Protein AF-A0A936E6A6-F1 (afdb_monomer)

Sequence (86 aa):
MVNGDCVCPKGTTVINGACRKPQQPTCDIKGQIVVNGNCVCPKGTGPINGACRNPIIEIVPKVLEQLQRQPRQEQQTPVPRKLIIQ

Secondary structure (DSSP, 8-state):
------PPPTT-EEETTEEEPPPPPPPSSBT-EEETTEEEPPTT-EEETTEEE-HHHHHHHHHHHHHHHS----------------

Nearest PDB structures (foldseek):
  8iuf-assembly1_QB  TM=3.160E-01  e=6.492E+00  Euglena gracilis

Foldseek 3Di:
DPDPDPDAPPQWDQDVNDTDRPPDDDDQAAQWDADPNDTDHPPQFDQDPRHTDRVCVVVVVVVVVVVVVDDPPPPCPPDPPPDDDD

Solvent-accessible surface area (backbone atoms only — not comparable to full-atom values): 5798 Å² total; per-residue (Å²): 134,83,73,97,66,92,74,52,61,92,81,38,41,78,53,95,91,36,70,34,63,76,80,71,86,77,55,92,44,49,68,41,42,73,56,96,90,37,73,38,49,52,91,82,35,40,87,50,95,69,22,45,39,42,66,64,77,65,43,50,61,55,51,52,53,51,61,73,65,52,74,79,80,71,83,78,71,84,76,79,79,77,84,79,87,130

Structure (mmCIF, N/CA/C/O backbone):
data_AF-A0A936E6A6-F1
#
_entry.id   AF-A0A936E6A6-F1
#
loop_
_atom_site.group_PDB
_atom_site.id
_atom_site.type_symbol
_atom_site.label_atom_id
_atom_site.label_alt_id
_atom_site.label_comp_id
_atom_site.label_asym_id
_atom_site.label_entity_id
_atom_site.label_seq_id
_atom_site.pdbx_PDB_ins_code
_atom_site.Cartn_x
_atom_site.Cartn_y
_atom_site.Cartn_z
_atom_site.occupancy
_atom_site.B_iso_or_equiv
_atom_site.auth_seq_id
_atom_site.auth_comp_id
_atom_site.auth_asym_id
_atom_site.auth_atom_id
_atom_site.pdbx_PDB_model_num
ATOM 1 N N . MET A 1 1 ? 31.027 -15.230 -32.772 1.00 40.47 1 MET A N 1
ATOM 2 C CA . MET A 1 1 ? 30.749 -13.908 -32.175 1.00 40.47 1 MET A CA 1
ATOM 3 C C . MET A 1 1 ? 29.471 -13.426 -32.832 1.00 40.47 1 MET A C 1
ATOM 5 O O . MET A 1 1 ? 29.486 -13.207 -34.033 1.00 40.47 1 MET A O 1
ATOM 9 N N . VAL A 1 2 ? 28.348 -13.444 -32.116 1.00 47.44 2 VAL A N 1
ATOM 10 C CA . VAL A 1 2 ? 27.078 -12.929 -32.645 1.00 47.44 2 VAL A CA 1
ATOM 11 C C . VAL A 1 2 ? 27.062 -11.422 -32.405 1.00 47.44 2 VAL A C 1
ATOM 13 O O . VAL A 1 2 ? 27.370 -11.003 -31.297 1.00 47.44 2 VAL A O 1
ATOM 16 N N . ASN A 1 3 ? 26.847 -10.675 -33.488 1.00 50.25 3 ASN A N 1
ATOM 17 C CA . ASN A 1 3 ? 26.552 -9.246 -33.641 1.00 50.25 3 ASN A CA 1
ATOM 18 C C . ASN A 1 3 ? 26.731 -8.346 -32.408 1.00 50.25 3 ASN A C 1
ATOM 20 O O . ASN A 1 3 ? 26.100 -8.552 -31.377 1.00 50.25 3 ASN A O 1
ATOM 24 N N . GLY A 1 4 ? 27.575 -7.318 -32.562 1.00 55.56 4 GLY A N 1
ATOM 25 C CA . GLY A 1 4 ? 27.923 -6.303 -31.564 1.00 55.56 4 GLY A CA 1
ATOM 26 C C . GLY A 1 4 ? 26.774 -5.380 -31.156 1.00 55.56 4 GLY A C 1
ATOM 27 O O . GLY A 1 4 ? 26.886 -4.163 -31.269 1.00 55.56 4 GLY A O 1
ATOM 28 N N . ASP A 1 5 ? 25.695 -5.960 -30.650 1.00 65.31 5 ASP A N 1
ATOM 29 C CA . ASP A 1 5 ? 24.610 -5.248 -30.005 1.00 65.31 5 ASP A CA 1
ATOM 30 C C . ASP A 1 5 ? 24.998 -4.988 -28.545 1.00 65.31 5 ASP A C 1
ATOM 32 O O . ASP A 1 5 ? 25.369 -5.898 -27.800 1.00 65.31 5 ASP A O 1
ATOM 36 N N . CYS A 1 6 ? 24.925 -3.728 -28.115 1.00 70.62 6 CYS A N 1
ATOM 37 C CA . CYS A 1 6 ? 25.054 -3.361 -26.708 1.00 70.62 6 CYS A CA 1
ATOM 38 C C . CYS A 1 6 ? 23.896 -3.981 -25.913 1.00 70.62 6 CYS A C 1
ATOM 40 O O . CYS A 1 6 ? 22.813 -3.402 -25.820 1.00 70.62 6 CYS A O 1
ATOM 42 N N . VAL A 1 7 ? 24.116 -5.164 -25.336 1.00 82.44 7 VAL A N 1
ATOM 43 C CA . VAL A 1 7 ? 23.119 -5.828 -24.490 1.00 82.44 7 VAL A CA 1
ATOM 44 C C . VAL A 1 7 ? 23.283 -5.359 -23.049 1.00 82.44 7 VAL A C 1
ATOM 46 O O . VAL A 1 7 ? 24.358 -5.459 -22.459 1.00 82.44 7 VAL A O 1
ATOM 49 N N . CYS A 1 8 ? 22.201 -4.857 -22.462 1.00 88.44 8 CYS A N 1
ATOM 50 C CA . CYS A 1 8 ? 22.191 -4.472 -21.059 1.00 88.44 8 CYS A CA 1
ATOM 51 C C . CYS A 1 8 ? 22.258 -5.697 -20.125 1.00 88.44 8 CYS A C 1
ATOM 53 O O . CYS A 1 8 ? 21.721 -6.759 -20.458 1.00 88.44 8 CYS A O 1
ATOM 55 N N . PRO A 1 9 ? 22.882 -5.576 -18.934 1.00 88.25 9 PRO A N 1
ATOM 56 C CA . PRO A 1 9 ? 22.914 -6.662 -17.960 1.00 88.25 9 PRO A CA 1
ATOM 57 C C . PRO A 1 9 ? 21.496 -7.063 -17.531 1.00 88.25 9 PRO A C 1
ATOM 59 O O . PRO A 1 9 ? 20.559 -6.255 -17.565 1.00 88.25 9 PRO A O 1
ATOM 62 N N . LYS A 1 10 ? 21.338 -8.320 -17.093 1.00 85.56 10 LYS A N 1
ATOM 63 C CA . LYS A 1 10 ? 20.041 -8.869 -16.662 1.00 85.56 10 LYS A CA 1
ATOM 64 C C . LYS A 1 10 ? 19.339 -7.922 -15.680 1.00 85.56 10 LYS A C 1
ATOM 66 O O . LYS A 1 10 ? 19.925 -7.500 -14.687 1.00 85.56 10 LYS A O 1
ATOM 71 N N . GLY A 1 11 ? 18.069 -7.619 -15.953 1.00 80.38 11 GLY A N 1
ATOM 72 C CA . GLY A 1 11 ? 17.246 -6.734 -15.119 1.00 80.38 11 GLY A CA 1
ATOM 73 C C . GLY A 1 11 ? 17.345 -5.239 -15.451 1.00 80.38 11 GLY A C 1
ATOM 74 O O . GLY A 1 11 ? 16.791 -4.423 -14.715 1.00 80.38 11 GLY A O 1
ATOM 75 N N . THR A 1 12 ? 18.013 -4.871 -16.546 1.00 86.88 12 THR A N 1
ATOM 76 C CA . THR A 1 12 ? 18.065 -3.493 -17.057 1.00 86.88 12 THR A CA 1
ATOM 77 C C . THR A 1 12 ? 17.680 -3.437 -18.534 1.00 86.88 12 THR A C 1
ATOM 79 O O . THR A 1 12 ? 17.740 -4.444 -19.236 1.00 86.88 12 THR A O 1
ATOM 82 N N . THR A 1 13 ? 17.250 -2.265 -18.997 1.00 87.19 13 THR A N 1
ATOM 83 C CA . THR A 1 13 ? 16.920 -1.995 -20.402 1.00 87.19 13 THR A CA 1
ATOM 84 C C . THR A 1 13 ? 17.527 -0.663 -20.836 1.00 87.19 13 THR A C 1
ATOM 86 O O . THR A 1 13 ? 17.879 0.162 -19.989 1.00 87.19 13 THR A O 1
ATOM 89 N N . VAL A 1 14 ? 17.680 -0.447 -22.141 1.00 88.81 14 VAL A N 1
ATOM 90 C CA . VAL A 1 14 ? 18.195 0.818 -22.676 1.00 88.81 14 VAL A CA 1
ATOM 91 C C . VAL A 1 14 ? 17.111 1.891 -22.530 1.00 88.81 14 VAL A C 1
ATOM 93 O O . VAL A 1 14 ? 16.064 1.818 -23.165 1.00 88.81 14 VAL A O 1
ATOM 96 N N . ILE A 1 15 ? 17.366 2.896 -21.690 1.00 85.75 15 ILE A N 1
ATOM 97 C CA . ILE A 1 15 ? 16.505 4.066 -21.475 1.00 85.75 15 ILE A CA 1
ATOM 98 C C . ILE A 1 15 ? 17.367 5.317 -21.674 1.00 85.75 15 ILE A C 1
ATOM 100 O O . ILE A 1 15 ? 18.330 5.529 -20.933 1.00 85.75 15 ILE A O 1
ATOM 104 N N . ASN A 1 16 ? 17.026 6.154 -22.660 1.00 86.38 16 ASN A N 1
ATOM 105 C CA . ASN A 1 16 ? 17.805 7.343 -23.048 1.00 86.38 16 ASN A CA 1
ATOM 106 C C . ASN A 1 16 ? 19.287 7.028 -23.334 1.00 86.38 16 ASN A C 1
ATOM 108 O O . ASN A 1 16 ? 20.181 7.696 -22.821 1.00 86.38 16 ASN A O 1
ATOM 112 N N . GLY A 1 17 ? 19.549 5.964 -24.102 1.00 88.00 17 GLY A N 1
ATOM 113 C CA . GLY A 1 17 ? 20.904 5.578 -24.520 1.00 88.00 17 GLY A CA 1
ATOM 114 C C . GLY A 1 17 ? 21.779 4.946 -23.431 1.00 88.00 17 GLY A C 1
ATOM 115 O O . GLY A 1 17 ? 22.941 4.657 -23.689 1.00 88.00 17 GLY A O 1
ATOM 116 N N . ALA A 1 18 ? 21.244 4.698 -22.231 1.00 88.25 18 ALA A N 1
ATOM 117 C CA . ALA A 1 18 ? 21.968 4.054 -21.138 1.00 88.25 18 ALA A CA 1
ATOM 118 C C . ALA A 1 18 ? 21.181 2.871 -20.568 1.00 88.25 18 ALA A C 1
ATOM 120 O O . ALA A 1 18 ? 19.951 2.907 -20.501 1.00 88.25 18 ALA A O 1
ATOM 121 N N . CYS A 1 19 ? 21.881 1.840 -20.096 1.00 90.25 19 CYS A N 1
ATOM 122 C CA . CYS A 1 19 ? 21.249 0.755 -19.353 1.00 90.25 19 CYS A CA 1
ATOM 123 C C . CYS A 1 19 ? 20.726 1.282 -18.015 1.00 90.25 19 CYS A C 1
ATOM 125 O O . CYS A 1 19 ? 21.497 1.705 -17.154 1.00 90.25 19 CYS A O 1
ATOM 127 N N . ARG A 1 20 ? 19.407 1.257 -17.835 1.00 87.56 20 ARG A N 1
ATOM 128 C CA . ARG A 1 20 ? 18.737 1.652 -16.596 1.00 87.56 20 ARG A CA 1
ATOM 129 C C . ARG A 1 20 ? 17.821 0.535 -16.129 1.00 87.56 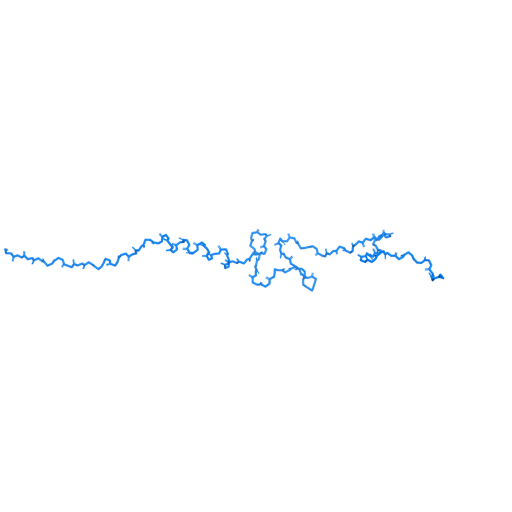20 ARG A C 1
ATOM 131 O O . ARG A 1 20 ? 17.275 -0.233 -16.923 1.00 87.56 20 ARG A O 1
ATOM 138 N N . LYS A 1 21 ? 17.625 0.454 -14.818 1.00 85.62 21 LYS A N 1
ATOM 139 C CA . LYS A 1 21 ? 16.554 -0.368 -14.263 1.00 85.62 21 LYS A CA 1
ATOM 140 C C . LYS A 1 21 ? 15.224 0.303 -14.632 1.00 85.62 21 LYS A C 1
ATOM 142 O O . LYS A 1 21 ? 15.117 1.513 -14.421 1.00 85.62 21 LYS A O 1
ATOM 147 N N . PRO A 1 22 ? 14.240 -0.426 -15.187 1.00 76.94 22 PRO A N 1
ATOM 148 C CA . PRO A 1 22 ? 12.912 0.130 -15.407 1.00 76.94 22 PRO A CA 1
ATOM 149 C C . PRO A 1 22 ? 12.415 0.741 -14.097 1.00 76.94 22 PRO A C 1
ATOM 151 O O . PRO A 1 22 ? 12.462 0.073 -13.058 1.00 76.94 22 PRO A O 1
ATOM 154 N N . GLN A 1 23 ? 11.992 2.008 -14.123 1.00 70.38 23 GLN A N 1
ATOM 155 C CA . GLN A 1 23 ? 11.313 2.581 -12.968 1.00 70.38 23 GLN A CA 1
ATOM 156 C C . GLN A 1 23 ? 10.043 1.769 -12.756 1.00 70.38 23 GLN A C 1
ATOM 158 O O . GLN A 1 23 ? 9.176 1.707 -13.627 1.00 70.38 23 GLN A O 1
ATOM 163 N N . GLN A 1 24 ? 9.968 1.092 -11.615 1.00 66.50 24 GLN A N 1
ATOM 164 C CA . GLN A 1 24 ? 8.704 0.526 -11.189 1.00 66.50 24 GLN A CA 1
ATOM 165 C C . GLN A 1 24 ? 7.760 1.704 -10.933 1.00 66.50 24 GLN A C 1
ATOM 167 O O . GLN A 1 24 ? 8.205 2.682 -10.328 1.00 66.50 24 GLN A O 1
ATOM 172 N N . PRO A 1 25 ? 6.499 1.645 -11.389 1.00 69.31 25 PRO A N 1
ATOM 173 C CA . PRO A 1 25 ? 5.512 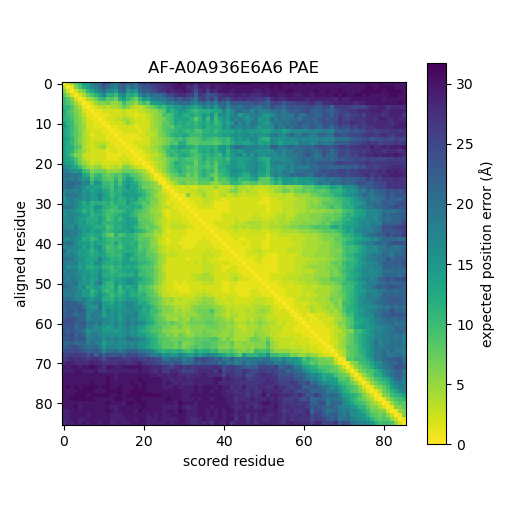2.638 -10.999 1.00 69.31 25 PRO A CA 1
ATOM 174 C C . PRO A 1 25 ? 5.492 2.735 -9.469 1.00 69.31 25 PRO A C 1
ATOM 176 O O . PRO A 1 25 ? 5.253 1.745 -8.777 1.00 69.31 25 PRO A O 1
ATOM 179 N N . THR A 1 26 ? 5.838 3.908 -8.944 1.00 75.38 26 THR A N 1
ATOM 180 C CA . THR A 1 26 ? 5.797 4.195 -7.510 1.00 75.38 26 THR A CA 1
ATOM 181 C C . THR A 1 26 ? 4.464 4.840 -7.184 1.00 75.38 26 THR A C 1
ATOM 183 O O . THR A 1 26 ? 4.033 5.746 -7.891 1.00 75.38 26 THR A O 1
ATOM 186 N N . CYS A 1 27 ? 3.822 4.380 -6.117 1.00 88.81 27 CYS A N 1
ATOM 187 C CA . CYS A 1 27 ? 2.585 4.968 -5.621 1.00 88.81 27 CYS A CA 1
ATOM 188 C C . CYS A 1 27 ? 2.877 6.015 -4.541 1.00 88.81 27 CYS A C 1
ATOM 190 O O . CYS A 1 27 ? 3.770 5.808 -3.718 1.00 88.81 27 CYS A O 1
ATOM 192 N N . ASP A 1 28 ? 2.110 7.106 -4.528 1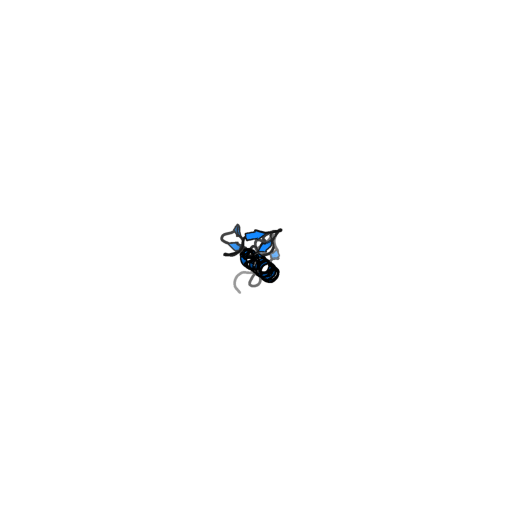.00 89.25 28 ASP A N 1
ATOM 193 C CA . ASP A 1 28 ? 2.349 8.251 -3.639 1.00 89.25 28 ASP A CA 1
ATOM 194 C C . ASP A 1 28 ? 1.982 7.967 -2.172 1.00 89.25 28 ASP A C 1
ATOM 196 O O . ASP A 1 28 ? 2.623 8.472 -1.249 1.00 89.25 28 ASP A O 1
ATOM 200 N N . ILE A 1 29 ? 0.950 7.148 -1.931 1.00 93.00 29 ILE A N 1
ATOM 201 C CA . ILE A 1 29 ? 0.477 6.825 -0.579 1.00 93.00 29 ILE A CA 1
ATOM 202 C C . ILE A 1 29 ? 1.271 5.638 -0.034 1.00 93.00 29 ILE A C 1
ATOM 204 O O . ILE A 1 29 ? 1.406 4.588 -0.672 1.00 93.00 29 ILE A O 1
ATOM 208 N N . LYS A 1 30 ? 1.742 5.761 1.211 1.00 91.62 30 LYS A N 1
ATOM 209 C CA . LYS A 1 30 ? 2.520 4.708 1.868 1.00 91.62 30 LYS A CA 1
ATOM 210 C C . LYS A 1 30 ? 1.718 3.404 1.954 1.00 91.62 30 LYS A C 1
ATOM 212 O O . LYS A 1 30 ? 0.629 3.365 2.525 1.00 91.62 30 LYS A O 1
ATOM 217 N N . GLY A 1 31 ? 2.299 2.322 1.442 1.00 92.19 31 GLY A N 1
ATOM 218 C CA . GLY A 1 31 ? 1.699 0.985 1.479 1.00 92.19 31 GLY A CA 1
ATOM 219 C C . GLY A 1 31 ? 0.745 0.674 0.324 1.00 92.19 31 GLY A C 1
ATOM 220 O O . GLY A 1 31 ? 0.185 -0.421 0.305 1.00 92.19 31 GLY A O 1
ATOM 221 N N . GLN A 1 32 ? 0.569 1.584 -0.641 1.00 95.12 32 GLN A N 1
ATOM 222 C CA . GLN A 1 32 ? -0.062 1.231 -1.912 1.00 95.12 32 GLN A CA 1
ATOM 223 C C . GLN A 1 32 ? 0.811 0.257 -2.708 1.00 95.12 32 GLN A C 1
ATOM 225 O O . GLN A 1 32 ? 2.041 0.285 -2.640 1.00 95.12 32 GLN A O 1
ATOM 230 N N . ILE A 1 33 ? 0.144 -0.582 -3.493 1.00 92.25 33 ILE A N 1
ATOM 231 C CA . ILE A 1 33 ? 0.755 -1.513 -4.437 1.00 92.25 33 ILE A CA 1
ATOM 232 C C . ILE A 1 33 ? 0.211 -1.250 -5.837 1.00 92.25 33 ILE A C 1
ATOM 234 O O . ILE A 1 33 ? -0.918 -0.784 -6.001 1.00 92.25 33 ILE A O 1
ATOM 238 N N . VAL A 1 34 ? 1.004 -1.581 -6.851 1.00 91.38 34 VAL A N 1
ATOM 239 C CA . VAL A 1 34 ? 0.562 -1.482 -8.241 1.00 91.38 34 VAL A CA 1
ATOM 240 C C . VAL A 1 34 ? -0.128 -2.777 -8.642 1.00 91.38 34 VAL A C 1
ATOM 242 O O . VAL A 1 34 ? 0.470 -3.850 -8.604 1.00 91.38 34 VAL A O 1
ATOM 245 N N . VAL A 1 35 ? -1.387 -2.666 -9.057 1.00 91.69 35 VAL A N 1
ATOM 246 C CA . VAL A 1 35 ? -2.194 -3.765 -9.590 1.00 91.69 35 VAL A CA 1
ATOM 247 C C . VAL A 1 35 ? -2.756 -3.317 -10.932 1.00 91.69 35 VAL A C 1
ATOM 249 O O . VAL A 1 35 ? -3.493 -2.337 -11.005 1.00 91.69 35 VAL A O 1
ATOM 252 N N . ASN A 1 36 ? -2.386 -4.015 -12.009 1.00 89.81 36 ASN A N 1
ATOM 253 C CA . ASN A 1 36 ? -2.783 -3.674 -13.383 1.00 89.81 36 ASN A CA 1
ATOM 254 C C . ASN A 1 36 ? -2.488 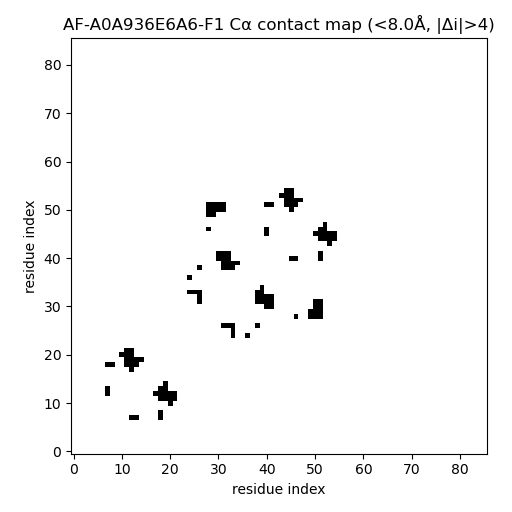-2.208 -13.759 1.00 89.81 36 ASN A C 1
ATOM 256 O O . ASN A 1 36 ? -3.318 -1.538 -14.364 1.00 89.81 36 ASN A O 1
ATOM 260 N N . GLY A 1 37 ? -1.327 -1.689 -13.344 1.00 86.88 37 GLY A N 1
ATOM 261 C CA . GLY A 1 37 ? -0.921 -0.303 -13.611 1.00 86.88 37 GLY A CA 1
ATOM 262 C C . GLY A 1 37 ? -1.584 0.754 -12.721 1.00 86.88 37 GLY A C 1
ATOM 263 O O . GLY A 1 37 ? -1.224 1.920 -12.823 1.00 86.88 37 GLY A O 1
ATOM 264 N N . ASN A 1 38 ? -2.491 0.364 -11.821 1.00 90.69 38 ASN A N 1
ATOM 265 C CA . ASN A 1 38 ? -3.162 1.274 -10.896 1.00 90.69 38 ASN A CA 1
ATOM 266 C C . ASN A 1 38 ? -2.626 1.122 -9.472 1.00 90.69 38 ASN A C 1
ATOM 268 O O . ASN A 1 38 ? -2.382 0.008 -9.004 1.00 90.69 38 ASN A O 1
ATOM 272 N N . CYS A 1 39 ? -2.502 2.240 -8.764 1.00 93.50 39 CYS A N 1
ATOM 273 C CA . CYS A 1 39 ? -2.140 2.257 -7.352 1.00 93.50 39 CYS A CA 1
ATOM 274 C C . CYS A 1 39 ? -3.358 1.964 -6.477 1.00 93.50 39 CYS A C 1
ATOM 276 O O . CYS A 1 39 ? -4.317 2.735 -6.443 1.00 93.50 39 CYS A O 1
ATOM 278 N N . VAL A 1 40 ? -3.315 0.854 -5.742 1.00 94.94 40 VAL A N 1
ATOM 279 C CA . VAL A 1 40 ? -4.414 0.403 -4.881 1.00 94.94 40 VAL A CA 1
ATOM 280 C C . VAL A 1 40 ? -3.908 0.039 -3.492 1.00 94.94 40 VAL A C 1
ATOM 282 O O . VAL A 1 40 ? -2.766 -0.391 -3.319 1.00 94.94 40 VAL A O 1
ATOM 285 N N . CYS A 1 41 ? -4.765 0.196 -2.484 1.00 96.25 41 CYS A N 1
ATOM 286 C CA . CYS A 1 41 ? -4.490 -0.376 -1.173 1.00 96.25 41 CYS A CA 1
ATOM 287 C C . CYS A 1 41 ? -4.721 -1.898 -1.204 1.00 96.25 41 CYS A C 1
ATOM 289 O O . CYS A 1 41 ? -5.690 -2.354 -1.821 1.00 96.25 41 CYS A O 1
ATOM 291 N N . PRO A 1 42 ? -3.859 -2.699 -0.550 1.00 95.38 42 PRO A N 1
ATOM 292 C CA . PRO A 1 42 ? -4.072 -4.134 -0.405 1.00 95.38 42 PRO A CA 1
ATOM 293 C C . PRO A 1 42 ? -5.441 -4.468 0.201 1.00 95.38 42 PRO A C 1
ATOM 295 O O . PRO A 1 42 ? -6.019 -3.681 0.958 1.00 95.38 42 PRO A O 1
ATOM 298 N N . LYS A 1 43 ? -5.947 -5.673 -0.086 1.00 95.31 43 LYS A N 1
ATOM 299 C CA . LYS A 1 43 ? -7.228 -6.151 0.458 1.00 95.31 43 LYS A CA 1
ATOM 300 C C . LYS A 1 43 ? -7.261 -6.024 1.987 1.00 95.31 43 LYS A C 1
ATOM 302 O O . LYS A 1 43 ? -6.296 -6.366 2.663 1.00 95.31 43 LYS A O 1
ATOM 307 N N . GLY A 1 44 ? -8.389 -5.550 2.517 1.00 94.06 44 GLY A N 1
ATOM 308 C CA . GLY A 1 44 ? -8.571 -5.327 3.957 1.00 94.06 44 GLY A CA 1
ATOM 309 C C . GLY A 1 44 ? -7.928 -4.040 4.491 1.00 94.06 44 GLY A C 1
ATOM 310 O O . GLY A 1 44 ? -7.932 -3.821 5.700 1.00 94.06 44 GLY A O 1
ATOM 311 N N . THR A 1 45 ? -7.392 -3.184 3.616 1.00 96.38 45 THR A N 1
ATOM 312 C CA . THR A 1 45 ? -6.865 -1.864 3.982 1.00 96.38 45 THR A CA 1
ATOM 313 C C . THR A 1 45 ? -7.510 -0.764 3.143 1.00 96.38 45 THR A C 1
ATOM 315 O O . THR A 1 45 ? -7.988 -1.014 2.038 1.00 96.38 45 THR A O 1
ATOM 318 N N . GLY A 1 46 ? -7.531 0.458 3.671 1.00 94.94 46 GLY A N 1
ATOM 319 C CA . GLY A 1 46 ? -8.013 1.649 2.975 1.00 94.94 46 GLY A CA 1
ATOM 320 C C . GLY A 1 46 ? -7.109 2.858 3.222 1.00 94.94 46 GLY A C 1
ATOM 321 O O . GLY A 1 46 ? -6.260 2.809 4.117 1.00 94.94 46 GLY A O 1
ATOM 322 N N . PRO A 1 47 ? -7.261 3.937 2.436 1.00 94.88 47 PRO A N 1
ATOM 323 C CA . PRO A 1 47 ? -6.470 5.151 2.599 1.00 94.88 47 PRO A CA 1
ATOM 324 C C . PRO A 1 47 ? -6.884 5.892 3.879 1.00 94.88 47 PRO A C 1
ATOM 326 O O . PRO A 1 47 ? -7.973 6.450 3.966 1.00 94.88 47 PRO A O 1
ATOM 329 N N . ILE A 1 48 ? -6.004 5.902 4.881 1.00 94.25 48 ILE A N 1
ATOM 330 C CA . ILE A 1 48 ? -6.202 6.562 6.177 1.00 94.25 48 ILE A CA 1
ATOM 331 C C . ILE A 1 48 ? -4.942 7.371 6.500 1.00 94.25 48 ILE A C 1
ATOM 333 O O . ILE A 1 48 ? -3.853 6.811 6.653 1.00 94.25 48 ILE A O 1
ATOM 337 N N . ASN A 1 49 ? -5.087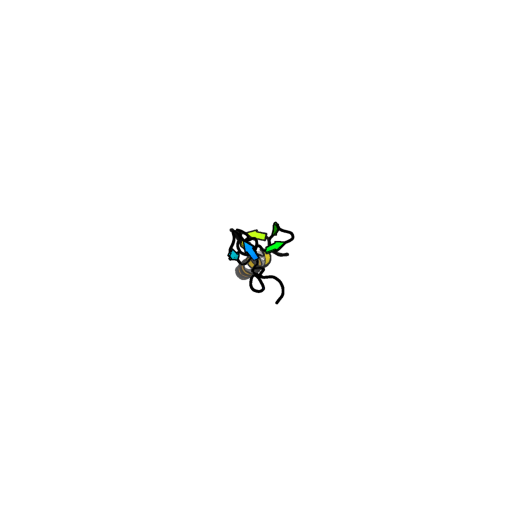 8.697 6.616 1.00 93.44 49 ASN A N 1
ATOM 338 C CA . ASN A 1 49 ? -3.995 9.629 6.937 1.00 93.44 49 ASN A CA 1
ATOM 339 C C . ASN A 1 49 ? -2.745 9.433 6.055 1.00 93.44 49 ASN A C 1
ATOM 341 O O . ASN A 1 49 ? -1.631 9.304 6.562 1.00 93.44 49 ASN A O 1
ATOM 345 N N . GLY A 1 50 ? -2.936 9.337 4.734 1.00 93.00 50 GLY A N 1
ATOM 346 C CA . GLY A 1 50 ? -1.829 9.195 3.779 1.00 93.00 50 GLY A CA 1
ATOM 347 C C . GLY A 1 50 ? -1.131 7.828 3.793 1.00 93.00 50 GLY A C 1
ATOM 348 O O . GLY A 1 50 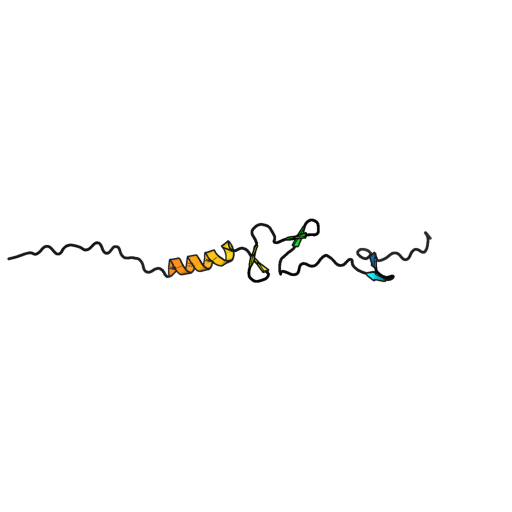? -0.025 7.702 3.267 1.00 93.00 50 GLY A O 1
ATOM 349 N N . ALA A 1 51 ? -1.758 6.792 4.359 1.00 95.06 51 ALA A N 1
ATOM 350 C CA . ALA A 1 51 ? -1.260 5.420 4.302 1.00 95.06 51 ALA A CA 1
ATOM 351 C C . ALA A 1 51 ? -2.393 4.403 4.109 1.00 95.06 51 ALA A C 1
ATOM 353 O O . ALA A 1 51 ? -3.518 4.629 4.551 1.00 95.06 51 ALA A O 1
ATOM 354 N N . CYS A 1 52 ? -2.095 3.253 3.509 1.00 96.31 52 CYS A N 1
ATOM 355 C CA . CYS A 1 52 ? -3.008 2.113 3.532 1.00 96.31 52 CYS A CA 1
ATOM 356 C C . CYS A 1 52 ? -3.006 1.489 4.933 1.00 96.31 52 CYS A C 1
ATOM 358 O O . CYS A 1 52 ? -1.979 0.982 5.389 1.00 96.31 52 CYS A O 1
ATOM 360 N N . ARG A 1 53 ? -4.146 1.532 5.629 1.00 97.00 53 ARG A N 1
ATOM 361 C CA . ARG A 1 53 ? -4.295 0.988 6.987 1.00 97.00 53 ARG A CA 1
ATOM 362 C C . ARG A 1 53 ? -5.531 0.111 7.105 1.00 97.00 53 ARG A C 1
ATOM 364 O O . ARG A 1 53 ? -6.491 0.279 6.357 1.00 97.00 53 ARG A O 1
ATOM 371 N N . ASN A 1 54 ? -5.512 -0.816 8.059 1.00 96.44 54 ASN A N 1
ATOM 372 C CA . ASN A 1 54 ? -6.682 -1.612 8.414 1.00 96.44 54 ASN A CA 1
ATOM 373 C C . ASN A 1 54 ? -7.411 -0.939 9.595 1.00 96.44 54 ASN A C 1
ATOM 375 O O . ASN A 1 54 ? -6.863 -0.927 10.701 1.00 96.44 54 ASN A O 1
ATOM 379 N N . PRO A 1 55 ? -8.631 -0.405 9.398 1.00 89.19 55 PRO A N 1
ATOM 380 C CA . PRO A 1 55 ? -9.352 0.295 10.457 1.00 89.19 55 PRO A CA 1
ATOM 381 C C . PRO A 1 55 ? -9.701 -0.621 11.634 1.00 89.19 55 PRO A C 1
ATOM 383 O O . PRO A 1 55 ? -9.686 -0.171 12.774 1.00 89.19 55 PRO A O 1
ATOM 386 N N . ILE A 1 56 ? -9.956 -1.913 11.401 1.00 91.12 56 ILE A N 1
ATOM 387 C CA . ILE A 1 56 ? -10.292 -2.851 12.480 1.00 91.12 56 ILE A CA 1
ATOM 388 C C . ILE A 1 56 ? -9.100 -3.031 13.422 1.00 91.12 56 ILE A C 1
ATOM 390 O O . ILE A 1 56 ? -9.268 -2.945 14.634 1.00 91.12 56 ILE A O 1
ATOM 394 N N . ILE A 1 57 ? -7.890 -3.197 12.882 1.00 91.50 57 ILE A N 1
ATOM 395 C CA . ILE A 1 57 ? -6.676 -3.346 13.700 1.00 91.50 57 ILE A CA 1
ATOM 396 C C . ILE A 1 57 ? -6.412 -2.085 14.537 1.00 91.50 57 ILE A C 1
ATOM 398 O O . ILE A 1 57 ? -5.970 -2.194 15.676 1.00 91.50 57 ILE A O 1
ATOM 402 N N . GLU A 1 58 ? -6.712 -0.892 14.016 1.00 87.69 58 GLU A N 1
ATOM 403 C CA . GLU A 1 58 ? -6.538 0.354 14.774 1.00 87.69 58 GLU A CA 1
ATOM 404 C C . GLU A 1 58 ? -7.629 0.603 15.826 1.00 87.69 58 GLU A C 1
ATOM 406 O O . GLU A 1 58 ? -7.357 1.226 16.856 1.00 87.69 58 GLU A O 1
ATOM 411 N N . ILE A 1 59 ? -8.867 0.177 15.565 1.00 90.38 59 ILE A N 1
ATOM 412 C CA . ILE A 1 59 ? -10.028 0.476 16.416 1.00 90.38 59 ILE A CA 1
ATOM 413 C C . ILE A 1 59 ? -10.180 -0.547 17.543 1.00 90.38 59 ILE A C 1
ATOM 415 O O . ILE A 1 59 ? -10.462 -0.154 18.672 1.00 90.38 59 ILE A O 1
ATOM 419 N N . VAL A 1 60 ? -9.975 -1.838 17.270 1.00 92.81 60 VAL A N 1
ATOM 420 C CA . VAL A 1 60 ? -10.155 -2.920 18.254 1.00 92.81 60 VAL A CA 1
ATOM 421 C C . VAL A 1 60 ? -9.428 -2.666 19.583 1.00 92.81 60 VAL A C 1
ATOM 423 O O . VAL A 1 60 ? -10.098 -2.728 20.613 1.00 92.81 60 VAL A O 1
ATOM 426 N N . PRO A 1 61 ? -8.123 -2.331 19.624 1.00 92.31 61 PRO A N 1
ATOM 427 C CA . PRO A 1 61 ? -7.444 -2.072 20.893 1.00 92.31 61 PRO A CA 1
ATOM 428 C C . PRO A 1 61 ? -8.016 -0.852 21.623 1.00 92.31 61 PRO A C 1
ATOM 430 O O . PRO A 1 61 ? -8.176 -0.891 22.838 1.00 92.31 61 PRO A O 1
ATOM 433 N N . LYS A 1 62 ? -8.409 0.202 20.892 1.00 89.88 62 LYS A N 1
ATOM 434 C CA . LYS A 1 62 ? -9.037 1.390 21.489 1.00 89.88 62 LYS A CA 1
ATOM 435 C C . LYS A 1 62 ? -10.361 1.027 22.151 1.00 89.88 62 LYS A C 1
ATOM 437 O O . LYS A 1 62 ? -10.595 1.411 23.289 1.00 89.88 62 LYS A O 1
ATOM 442 N N . VAL A 1 63 ? -11.211 0.270 21.457 1.00 89.94 63 VAL A N 1
ATOM 443 C CA . VAL A 1 63 ? -12.513 -0.174 21.978 1.00 89.94 63 VAL A CA 1
ATOM 444 C C . VAL A 1 63 ? -12.338 -1.123 23.157 1.00 89.94 63 VAL A C 1
ATOM 446 O O . VAL A 1 63 ? -13.051 -0.980 24.145 1.00 89.94 63 VAL A O 1
ATOM 449 N N . LEU A 1 64 ? -11.377 -2.048 23.093 1.00 89.69 64 LEU A N 1
ATOM 450 C CA . LEU A 1 64 ? -11.060 -2.936 24.210 1.00 89.69 64 LEU A CA 1
ATOM 451 C C . L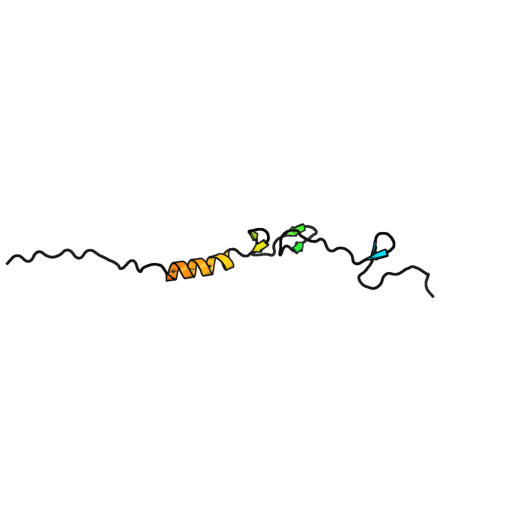EU A 1 64 ? -10.678 -2.131 25.456 1.00 89.69 64 LEU A C 1
ATOM 453 O O . LEU A 1 64 ? -11.211 -2.378 26.534 1.00 89.69 64 LEU A O 1
ATOM 457 N N . GLU A 1 65 ? -9.834 -1.115 25.294 1.00 89.38 65 GLU A N 1
ATOM 458 C CA . GLU A 1 65 ? -9.438 -0.243 26.396 1.00 89.38 65 GLU A CA 1
ATOM 459 C C . GLU A 1 65 ? -10.612 0.597 26.926 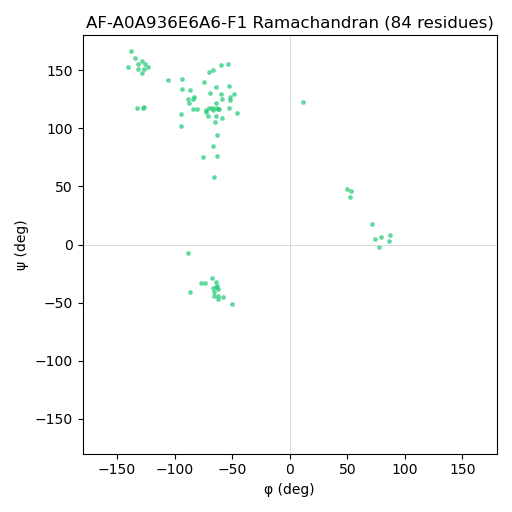1.00 89.38 65 GLU A C 1
ATOM 461 O O . GLU A 1 65 ? -10.752 0.780 28.135 1.00 89.38 65 GLU A O 1
ATOM 466 N N . GLN A 1 66 ? -11.510 1.064 26.048 1.00 87.62 66 GLN A N 1
ATOM 467 C CA . GLN A 1 66 ? -12.747 1.727 26.478 1.00 87.62 66 GLN A CA 1
ATOM 468 C C . GLN A 1 66 ? -13.644 0.782 27.284 1.00 87.62 66 GLN A C 1
ATOM 470 O O . GLN A 1 66 ? -14.154 1.185 28.323 1.00 87.62 66 GLN A O 1
ATOM 475 N N . LEU A 1 67 ? -13.815 -0.469 26.845 1.00 85.19 67 LEU A N 1
ATOM 476 C CA . LEU A 1 67 ? -14.610 -1.478 27.552 1.00 85.19 67 LEU A CA 1
ATOM 477 C C . LEU A 1 67 ? -14.025 -1.796 28.932 1.00 85.19 67 LEU A C 1
ATOM 479 O O . LEU A 1 67 ? -14.771 -1.944 29.893 1.00 85.19 67 LEU A O 1
ATOM 483 N N . GLN A 1 68 ? -12.698 -1.844 29.052 1.00 85.75 68 GLN A N 1
ATOM 484 C CA . GLN A 1 68 ? -12.017 -2.038 30.336 1.00 85.75 68 GLN A CA 1
ATOM 485 C C . GLN A 1 68 ? -12.186 -0.845 31.287 1.00 85.75 68 GLN A C 1
ATOM 487 O O . GLN A 1 68 ? -12.162 -1.019 32.503 1.00 85.75 68 GLN A O 1
ATOM 492 N N . ARG A 1 69 ? -12.356 0.363 30.741 1.00 80.75 69 ARG A N 1
ATOM 493 C CA . ARG A 1 69 ? -12.561 1.605 31.500 1.00 80.75 69 ARG A CA 1
ATOM 494 C C . ARG A 1 69 ? -14.026 1.902 31.817 1.00 80.75 69 ARG A C 1
ATOM 496 O O . ARG A 1 69 ? -14.281 2.859 32.548 1.00 80.75 69 ARG A O 1
ATOM 503 N N . GLN A 1 70 ? -14.983 1.136 31.287 1.00 71.12 70 GLN A N 1
ATOM 504 C CA . GLN A 1 70 ? -16.393 1.349 31.605 1.00 71.12 70 GLN A CA 1
ATOM 505 C C . GLN A 1 70 ? -16.619 1.077 33.098 1.00 71.12 70 GLN A C 1
ATOM 507 O O . GLN A 1 70 ? -16.340 -0.034 33.561 1.00 71.12 70 GLN A O 1
ATOM 512 N N . PRO A 1 71 ? -17.127 2.054 33.877 1.00 62.47 71 PRO A N 1
ATOM 513 C CA . PRO A 1 71 ? -17.599 1.748 35.213 1.00 62.47 71 PRO A CA 1
ATOM 514 C C . PRO A 1 71 ? -18.712 0.713 35.057 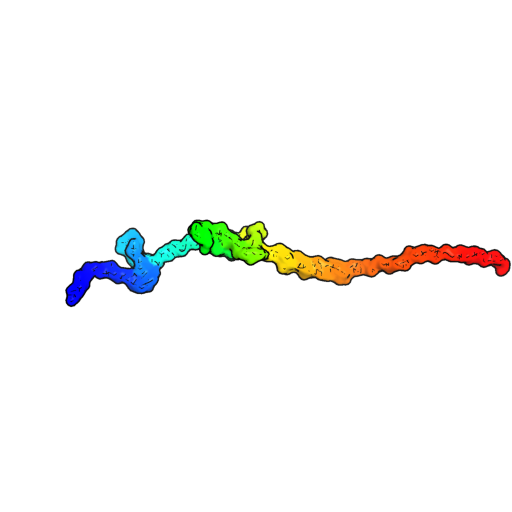1.00 62.47 71 PRO A C 1
ATOM 516 O O . PRO A 1 71 ? -19.623 0.907 34.248 1.00 62.47 71 PRO A O 1
ATOM 519 N N . ARG A 1 72 ? -18.635 -0.397 35.805 1.00 59.94 72 ARG A N 1
ATOM 520 C CA . ARG A 1 72 ? -19.790 -1.282 35.993 1.00 59.94 72 ARG A CA 1
ATOM 521 C C . ARG A 1 72 ? -20.971 -0.370 36.313 1.00 59.94 72 ARG A C 1
ATOM 523 O O . ARG A 1 72 ? -20.955 0.281 37.356 1.00 59.94 72 ARG A O 1
ATOM 530 N N . GLN A 1 73 ? -21.970 -0.289 35.434 1.00 59.66 73 GLN A N 1
ATOM 531 C CA . GLN A 1 73 ? -23.274 0.216 35.839 1.00 59.66 73 GLN A CA 1
ATOM 532 C C . GLN A 1 73 ? -23.816 -0.829 36.810 1.00 59.66 73 GLN A C 1
ATOM 534 O O . GLN A 1 73 ? -24.456 -1.799 36.413 1.00 59.66 73 GLN A O 1
ATOM 539 N N . GLU A 1 74 ? -23.422 -0.688 38.077 1.00 54.50 74 GLU A N 1
ATOM 540 C CA . GLU A 1 74 ? -23.971 -1.441 39.185 1.00 54.50 74 GLU A CA 1
ATOM 541 C C . GLU A 1 74 ? -25.481 -1.282 39.094 1.00 54.50 74 GLU A C 1
ATOM 543 O O . GLU A 1 74 ? -26.013 -0.174 39.005 1.00 54.50 74 GLU A O 1
ATOM 548 N N . GLN A 1 75 ? -26.140 -2.425 39.037 1.00 58.25 75 GLN A N 1
ATOM 549 C CA . GLN A 1 75 ? -27.569 -2.610 38.940 1.00 58.25 75 GLN A CA 1
ATOM 550 C C . GLN A 1 75 ? -28.213 -2.042 40.214 1.00 58.25 75 GLN A C 1
ATOM 552 O O . GLN A 1 75 ? -28.578 -2.766 41.132 1.00 58.25 75 GLN A O 1
ATOM 557 N N . GLN A 1 76 ? -28.308 -0.717 40.311 1.00 54.34 76 GLN A N 1
ATOM 558 C CA . GLN A 1 76 ? -29.039 -0.029 41.362 1.00 54.34 76 GLN A CA 1
ATOM 559 C C . GLN A 1 76 ? -30.526 -0.158 41.043 1.00 54.34 76 GLN A C 1
ATOM 561 O O . GLN A 1 76 ? -31.172 0.776 40.576 1.00 54.34 76 GLN A O 1
ATOM 566 N N . THR A 1 77 ? -31.090 -1.342 41.275 1.00 58.16 77 THR A N 1
ATOM 567 C CA . THR A 1 77 ? -32.525 -1.439 41.532 1.00 58.16 77 THR A CA 1
ATOM 568 C C . THR A 1 77 ? -32.795 -0.681 42.834 1.00 58.16 77 THR A C 1
ATOM 570 O O . THR A 1 77 ? -32.246 -1.078 43.867 1.00 58.16 77 THR A O 1
ATOM 573 N N . PRO A 1 78 ? -33.589 0.403 42.834 1.00 60.25 78 PRO A N 1
ATOM 574 C CA . PRO A 1 78 ? -33.943 1.084 44.069 1.00 60.25 78 PRO A CA 1
ATOM 575 C C . PRO A 1 78 ? -34.764 0.120 44.933 1.00 60.25 78 PRO A C 1
ATOM 577 O O . PRO A 1 78 ? -35.894 -0.223 44.594 1.00 60.25 78 PRO A O 1
ATOM 580 N N . VAL A 1 79 ? -34.190 -0.350 46.043 1.00 63.84 79 VAL A N 1
ATOM 581 C CA . VAL A 1 79 ? -34.945 -1.091 47.059 1.00 63.84 79 VAL A CA 1
ATOM 582 C C . VAL A 1 79 ? -35.884 -0.108 47.762 1.00 63.84 79 VAL A C 1
ATOM 584 O O . VAL A 1 79 ? -35.403 0.840 48.391 1.00 63.84 79 VAL A O 1
ATOM 587 N N . PRO A 1 80 ? -37.215 -0.281 47.686 1.00 63.25 80 PRO A N 1
ATOM 588 C CA . PRO A 1 80 ? -38.112 0.570 48.443 1.00 63.25 80 PRO A CA 1
ATOM 589 C C . PRO A 1 80 ? -37.914 0.253 49.928 1.00 63.25 80 PRO A C 1
ATOM 591 O O . PRO A 1 80 ? -38.138 -0.873 50.376 1.00 63.25 80 PRO A O 1
ATOM 594 N N . ARG A 1 81 ? -37.469 1.247 50.706 1.00 64.94 81 ARG A N 1
ATOM 595 C CA . ARG A 1 81 ? -37.456 1.158 52.170 1.00 64.94 81 ARG A CA 1
ATOM 596 C C . ARG A 1 81 ? -38.893 0.918 52.631 1.00 64.94 81 ARG A C 1
ATOM 598 O O . ARG A 1 81 ? -39.725 1.817 52.551 1.00 64.94 81 ARG A O 1
ATOM 605 N N . LYS A 1 82 ? -39.188 -0.290 53.118 1.00 60.44 82 LYS A N 1
ATOM 606 C CA . LYS A 1 82 ? -40.410 -0.537 53.888 1.00 60.44 82 LYS A CA 1
ATOM 607 C C . LYS A 1 82 ? -40.347 0.325 55.148 1.00 60.44 82 LYS A C 1
ATOM 609 O O . LYS A 1 82 ? -39.452 0.162 55.973 1.00 60.44 82 LYS A O 1
ATOM 614 N N . LEU A 1 83 ? -41.290 1.256 55.250 1.00 57.44 83 LEU A N 1
ATOM 615 C CA . LEU A 1 83 ? -41.594 2.013 56.454 1.00 57.44 83 LEU A CA 1
ATOM 616 C C . LEU A 1 83 ? -42.121 1.017 57.497 1.00 57.44 83 LEU A C 1
ATOM 618 O O . LEU A 1 83 ? -43.236 0.521 57.359 1.00 57.44 83 LEU A O 1
ATOM 622 N N . ILE A 1 84 ? -41.306 0.674 58.493 1.00 59.19 84 ILE A N 1
ATOM 623 C CA . ILE A 1 84 ? -41.785 -0.055 59.668 1.00 59.19 84 ILE A CA 1
ATOM 624 C C . ILE A 1 84 ? -42.094 1.009 60.713 1.00 59.19 84 ILE A C 1
ATOM 626 O O . ILE A 1 84 ? -41.195 1.602 61.302 1.00 59.19 84 ILE A O 1
ATOM 630 N N . ILE A 1 85 ? -43.385 1.298 60.842 1.00 54.94 85 ILE A N 1
ATOM 631 C CA . ILE A 1 85 ? -43.963 2.026 61.963 1.00 54.94 85 ILE A CA 1
ATOM 632 C C . ILE A 1 85 ? -44.185 0.970 63.051 1.00 54.94 85 ILE A C 1
ATOM 634 O O . ILE A 1 85 ? -44.918 0.014 62.787 1.00 54.94 85 ILE A O 1
ATOM 638 N N . GLN A 1 86 ? -43.506 1.111 64.194 1.00 52.69 86 GLN A N 1
ATOM 639 C CA . GLN A 1 86 ? -43.959 0.849 65.575 1.00 52.69 86 GLN A CA 1
ATOM 640 C C . GLN A 1 86 ? -42.767 0.809 66.531 1.00 52.69 86 GLN A C 1
ATOM 642 O O . GLN A 1 86 ? -41.813 0.050 66.255 1.00 52.69 86 GLN A O 1
#

Mean predicted aligned error: 14.28 Å

Radius of gyration: 32.05 Å; Cα contacts (8 Å, |Δi|>4): 65; chains: 1; bounding box: 75×24×99 Å

pLDDT: mean 80.82, std 14.99, range [40.47, 97.0]